Protein AF-A0A2N4YNQ9-F1 (afdb_monomer_lite)

pLDDT: mean 93.21, std 5.28, range [74.62, 98.69]

Structure (mmCIF, N/CA/C/O backbone):
data_AF-A0A2N4YNQ9-F1
#
_entry.id   AF-A0A2N4YNQ9-F1
#
loop_
_atom_site.group_PDB
_atom_site.id
_atom_site.type_symbol
_atom_site.label_atom_id
_atom_site.label_alt_id
_atom_site.label_comp_id
_atom_site.label_asym_id
_atom_site.label_entity_id
_atom_site.label_seq_id
_atom_site.pdbx_PDB_ins_code
_atom_site.Cartn_x
_atom_site.Cartn_y
_atom_site.Cartn_z
_atom_site.occupancy
_atom_site.B_iso_or_equiv
_atom_site.auth_seq_id
_atom_site.auth_comp_id
_atom_site.auth_asym_id
_atom_site.auth_atom_id
_atom_site.pdbx_PDB_model_num
ATOM 1 N N . LEU A 1 1 ? -4.996 -3.418 12.137 1.00 96.19 1 LEU A N 1
ATOM 2 C CA . LEU A 1 1 ? -4.275 -4.034 11.006 1.00 96.19 1 LEU A CA 1
ATOM 3 C C . LEU A 1 1 ? -5.329 -4.381 9.972 1.00 96.19 1 LEU A C 1
ATOM 5 O O . LEU A 1 1 ? -6.373 -4.869 10.385 1.00 96.19 1 LEU A O 1
ATOM 9 N N . LEU A 1 2 ? -5.118 -4.050 8.701 1.00 97.81 2 LEU A N 1
ATOM 10 C CA . LEU A 1 2 ? -5.996 -4.513 7.628 1.00 97.81 2 LEU A CA 1
ATOM 11 C C . LEU A 1 2 ? -5.293 -5.663 6.912 1.00 97.81 2 LEU A C 1
ATOM 13 O O . LEU A 1 2 ? -4.307 -5.425 6.220 1.00 97.81 2 LEU A O 1
ATOM 17 N N . ASP A 1 3 ? -5.798 -6.875 7.097 1.00 97.38 3 ASP A N 1
ATOM 18 C CA . ASP A 1 3 ? -5.309 -8.066 6.410 1.00 97.38 3 ASP A CA 1
ATOM 19 C C . ASP A 1 3 ? -6.224 -8.387 5.232 1.00 97.38 3 ASP A C 1
ATOM 21 O O . ASP A 1 3 ? -7.447 -8.447 5.373 1.00 97.38 3 ASP A O 1
ATOM 25 N N . VAL A 1 4 ? -5.623 -8.578 4.063 1.00 97.94 4 VAL A N 1
ATOM 26 C CA . VAL A 1 4 ? -6.311 -8.951 2.830 1.00 97.94 4 VAL A CA 1
ATOM 27 C C . VAL A 1 4 ? -5.701 -10.255 2.343 1.00 97.94 4 VAL A C 1
ATOM 29 O O . VAL A 1 4 ? -4.526 -10.287 1.984 1.00 97.94 4 VAL A O 1
ATOM 32 N N . ALA A 1 5 ? -6.503 -11.316 2.334 1.00 97.31 5 ALA A N 1
ATOM 33 C CA . ALA A 1 5 ? -6.139 -12.602 1.756 1.00 97.31 5 ALA A CA 1
ATOM 34 C C . ALA A 1 5 ? -6.781 -12.721 0.372 1.00 97.31 5 ALA A C 1
ATOM 36 O O . ALA A 1 5 ? -8.002 -12.598 0.237 1.00 97.31 5 ALA A O 1
ATOM 37 N N . LEU A 1 6 ? -5.959 -12.917 -0.657 1.00 96.25 6 LEU A N 1
ATOM 38 C CA . LEU A 1 6 ? -6.418 -13.012 -2.039 1.00 96.25 6 LEU A CA 1
ATOM 39 C C . LEU A 1 6 ? -6.250 -14.433 -2.557 1.00 96.25 6 LEU A C 1
ATOM 41 O O . LEU A 1 6 ? -5.169 -15.020 -2.487 1.00 96.25 6 LEU A O 1
ATOM 45 N N . GLU A 1 7 ? -7.315 -14.944 -3.164 1.00 95.62 7 GLU A N 1
ATOM 46 C CA . GLU A 1 7 ? -7.263 -16.196 -3.908 1.00 95.62 7 GLU A CA 1
ATOM 47 C C . GLU A 1 7 ? -6.271 -16.119 -5.074 1.00 95.62 7 GLU A C 1
ATOM 49 O O . GLU A 1 7 ? -6.007 -15.058 -5.654 1.00 95.62 7 GLU A O 1
ATOM 54 N N . LYS A 1 8 ? -5.736 -17.276 -5.471 1.00 94.06 8 LYS A N 1
ATOM 55 C CA . LYS A 1 8 ? -4.750 -17.349 -6.555 1.00 94.06 8 LYS A CA 1
ATOM 56 C C . LYS A 1 8 ? -5.289 -16.698 -7.837 1.00 94.06 8 LYS A C 1
ATOM 58 O O . LYS A 1 8 ? -6.351 -17.055 -8.335 1.00 94.06 8 LYS A O 1
ATOM 63 N N . GLY A 1 9 ? -4.503 -15.784 -8.408 1.00 91.75 9 GLY A N 1
ATOM 64 C CA . GLY A 1 9 ? -4.834 -15.057 -9.641 1.00 91.75 9 GLY A CA 1
ATOM 65 C C . GLY A 1 9 ? -5.491 -13.692 -9.412 1.00 91.75 9 GLY A C 1
ATOM 66 O O . GLY A 1 9 ? -5.426 -12.840 -10.306 1.00 91.75 9 GLY A O 1
ATOM 67 N N . TRP A 1 10 ? -6.029 -13.454 -8.214 1.00 93.75 10 TRP A N 1
ATOM 68 C CA . TRP A 1 10 ? -6.563 -12.163 -7.796 1.00 93.75 10 TRP A CA 1
ATOM 69 C C . TRP A 1 10 ? -5.476 -11.247 -7.246 1.00 93.75 10 TRP A C 1
ATOM 71 O O . TRP A 1 10 ? -4.449 -11.685 -6.723 1.00 93.75 10 TRP A O 1
ATOM 81 N N . LYS A 1 11 ? -5.711 -9.949 -7.411 1.00 94.62 11 LYS A N 1
ATOM 82 C CA . LYS A 1 11 ? -4.801 -8.869 -7.035 1.00 94.62 11 LYS A CA 1
ATOM 83 C C . LYS A 1 11 ? -5.597 -7.746 -6.390 1.00 94.62 11 LYS A C 1
ATOM 85 O O . LYS A 1 11 ? -6.758 -7.566 -6.737 1.00 94.62 11 LYS A O 1
ATOM 90 N N . THR A 1 12 ? -4.973 -6.974 -5.512 1.00 96.31 12 THR A N 1
ATOM 91 C CA . THR A 1 12 ? -5.492 -5.682 -5.037 1.00 96.31 12 THR A CA 1
ATOM 92 C C . THR A 1 12 ? -4.479 -4.593 -5.342 1.00 96.31 12 THR A C 1
ATOM 94 O O . THR A 1 12 ? -3.287 -4.872 -5.490 1.00 96.31 12 THR A O 1
ATOM 97 N N . TYR A 1 13 ? -4.928 -3.350 -5.444 1.00 95.62 13 TYR A N 1
ATOM 98 C CA . TYR A 1 13 ? -4.053 -2.253 -5.836 1.00 95.62 13 TYR A CA 1
ATOM 99 C C . TYR A 1 13 ? -3.253 -1.647 -4.682 1.00 95.62 13 TYR A C 1
ATOM 101 O O . TYR A 1 13 ? -3.630 -1.710 -3.510 1.00 95.62 13 TYR A O 1
ATOM 109 N N . TRP A 1 14 ? -2.136 -1.028 -5.052 1.00 96.75 14 TRP A N 1
ATOM 110 C CA . TRP A 1 14 ? -1.396 -0.082 -4.230 1.00 96.75 14 TRP A CA 1
ATOM 111 C C . TRP A 1 14 ? -2.122 1.269 -4.169 1.00 96.75 14 TRP A C 1
ATOM 113 O O . TRP A 1 14 ? -3.040 1.522 -4.947 1.00 96.75 14 TRP A O 1
ATOM 123 N N . ARG A 1 15 ? -1.668 2.174 -3.290 1.00 95.25 15 ARG A N 1
ATOM 124 C CA . ARG A 1 15 ? -2.175 3.559 -3.216 1.00 95.25 15 ARG A CA 1
ATOM 125 C C . ARG A 1 15 ? -2.085 4.318 -4.543 1.00 95.25 15 ARG A C 1
ATOM 127 O O . ARG A 1 15 ? -2.880 5.213 -4.783 1.00 95.25 15 ARG A O 1
ATOM 134 N N . SER A 1 16 ? -1.121 3.934 -5.374 1.00 93.81 16 SER A N 1
ATOM 135 C CA . SER A 1 16 ? -0.879 4.489 -6.700 1.00 93.81 16 SER A CA 1
ATOM 136 C C . SER A 1 16 ? -1.030 3.351 -7.707 1.00 93.81 16 SER A C 1
ATOM 138 O O . SER A 1 16 ? -0.048 2.683 -8.037 1.00 93.81 16 SER A O 1
ATOM 140 N N . PRO A 1 17 ? -2.267 3.032 -8.118 1.00 91.06 17 PRO A N 1
ATOM 141 C CA . PRO A 1 17 ? -2.597 1.763 -8.765 1.00 91.06 17 PRO A CA 1
ATOM 142 C C . PRO A 1 17 ? -1.986 1.603 -10.166 1.00 91.06 17 PRO A C 1
ATOM 144 O O . PRO A 1 17 ? -1.888 0.481 -10.664 1.00 91.06 17 PRO A O 1
ATOM 147 N N . GLY A 1 18 ? -1.525 2.702 -10.770 1.00 85.62 18 GLY A N 1
ATOM 148 C CA . GLY A 1 18 ? -1.212 2.776 -12.193 1.00 85.62 18 GLY A CA 1
ATOM 149 C C . GLY A 1 18 ? -2.462 3.078 -13.017 1.00 85.62 18 GLY A C 1
ATOM 150 O O . GLY A 1 18 ? -3.544 3.296 -12.467 1.00 85.62 18 GLY A O 1
ATOM 151 N N . GLU A 1 19 ? -2.295 3.096 -14.334 1.00 79.81 19 GLU A N 1
ATOM 152 C CA . GLU A 1 19 ? -3.375 3.384 -15.276 1.00 79.81 19 GLU A CA 1
ATOM 153 C C . GLU A 1 19 ? -4.555 2.412 -15.073 1.00 79.81 19 GLU A C 1
ATOM 155 O O . GLU A 1 19 ? -4.374 1.207 -14.887 1.00 79.81 19 GLU A O 1
ATOM 160 N N . GLY A 1 20 ? -5.780 2.943 -15.056 1.00 7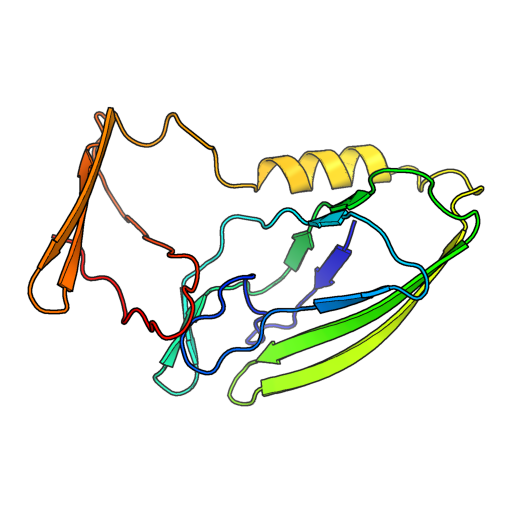7.31 20 GLY A N 1
ATOM 161 C CA . GLY A 1 20 ? -7.021 2.159 -14.991 1.00 77.31 20 GLY A CA 1
ATOM 162 C C . GLY A 1 20 ? -7.320 1.439 -13.666 1.00 77.31 20 GLY A C 1
ATOM 163 O O . GLY A 1 20 ? -8.396 0.854 -13.530 1.00 77.31 20 GLY A O 1
ATOM 164 N N . GLY A 1 21 ? -6.418 1.466 -12.684 1.00 84.25 21 GLY A N 1
ATOM 165 C CA . GLY A 1 21 ? -6.656 0.850 -11.383 1.00 84.25 21 GLY A CA 1
ATOM 166 C C . GLY A 1 21 ? -7.284 1.808 -10.364 1.00 84.25 21 GLY A C 1
ATOM 167 O O . GLY A 1 21 ? -7.271 3.026 -10.522 1.00 84.25 21 GLY A O 1
ATOM 168 N N . ILE A 1 22 ? -7.845 1.250 -9.290 1.00 90.25 22 ILE A N 1
ATOM 169 C CA . ILE A 1 22 ? -8.536 2.011 -8.236 1.00 90.25 22 ILE A CA 1
ATOM 170 C C . ILE A 1 22 ? -7.890 1.652 -6.905 1.00 90.25 22 ILE A C 1
ATOM 172 O O . ILE A 1 22 ? -7.880 0.482 -6.539 1.00 90.25 22 ILE A O 1
ATOM 176 N N . ALA A 1 23 ? -7.341 2.620 -6.174 1.00 93.94 23 ALA A N 1
ATOM 177 C CA . ALA A 1 23 ? -6.745 2.353 -4.867 1.00 93.94 23 ALA A CA 1
ATOM 178 C C . ALA A 1 23 ? -7.821 1.957 -3.831 1.00 93.94 23 ALA A C 1
ATOM 180 O O . ALA A 1 23 ? -8.904 2.548 -3.831 1.00 93.94 23 ALA A O 1
ATOM 181 N N . PRO A 1 24 ? -7.540 1.005 -2.920 1.00 96.50 24 PRO A N 1
ATOM 182 C CA . PRO A 1 24 ? -8.414 0.736 -1.783 1.00 96.50 24 PRO A CA 1
ATOM 183 C C . PRO A 1 24 ? -8.589 1.982 -0.912 1.00 96.50 24 PRO A C 1
ATOM 185 O O . PRO A 1 24 ? -7.621 2.695 -0.641 1.00 96.50 24 PRO A O 1
ATOM 188 N N . ALA A 1 25 ? -9.808 2.216 -0.431 1.00 96.94 25 ALA A N 1
ATOM 189 C CA . ALA A 1 25 ? -10.132 3.388 0.376 1.00 96.94 25 ALA A CA 1
ATOM 190 C C . ALA A 1 25 ? -11.040 3.023 1.550 1.00 96.94 25 ALA A C 1
ATOM 192 O O . ALA A 1 25 ? -11.845 2.098 1.467 1.00 96.94 25 ALA A O 1
ATOM 193 N N . ILE A 1 26 ? -10.923 3.769 2.649 1.00 97.88 26 ILE A N 1
ATOM 194 C CA . ILE A 1 26 ? -11.816 3.633 3.800 1.00 97.88 26 ILE A CA 1
ATOM 195 C C . ILE A 1 26 ? -12.591 4.932 3.985 1.00 97.88 26 ILE A C 1
ATOM 197 O O . ILE A 1 26 ? -12.008 5.984 4.248 1.00 97.88 26 ILE A O 1
ATOM 201 N N . ALA A 1 27 ? -13.915 4.833 3.919 1.00 97.44 27 ALA A N 1
ATOM 202 C CA . ALA A 1 27 ? -14.827 5.874 4.360 1.00 97.44 27 ALA A CA 1
ATOM 203 C C . ALA A 1 27 ? -15.103 5.696 5.861 1.00 97.44 27 ALA A C 1
ATOM 205 O O . ALA A 1 27 ? -15.910 4.859 6.273 1.00 97.44 27 ALA A O 1
ATOM 206 N N . TRP A 1 28 ? -14.402 6.461 6.699 1.00 96.88 28 TRP A N 1
ATOM 207 C CA . TRP A 1 28 ? -14.598 6.448 8.151 1.00 96.88 28 TRP A CA 1
ATOM 208 C C . TRP A 1 28 ? -15.918 7.126 8.531 1.00 96.88 28 TRP A C 1
ATOM 210 O O . TRP A 1 28 ? -16.245 8.187 8.002 1.00 96.88 28 TRP A O 1
ATOM 220 N N . ARG A 1 29 ? -16.670 6.559 9.486 1.00 95.94 29 ARG A N 1
ATOM 221 C CA . ARG A 1 29 ? -17.906 7.201 9.981 1.00 95.94 29 ARG A CA 1
ATOM 222 C C . ARG A 1 29 ? -17.634 8.499 10.733 1.00 95.94 29 ARG A C 1
ATOM 224 O O . ARG A 1 29 ? -18.445 9.416 10.694 1.00 95.94 29 ARG A O 1
ATOM 231 N N . THR A 1 30 ? -16.513 8.555 11.440 1.00 92.31 30 THR A N 1
ATOM 232 C CA . THR A 1 30 ? -16.025 9.752 12.125 1.00 92.31 30 THR A CA 1
ATOM 233 C C . THR A 1 30 ? -14.754 10.233 11.435 1.00 92.31 30 THR A C 1
ATOM 235 O O . THR A 1 30 ? -13.912 9.384 11.134 1.00 92.31 30 THR A O 1
ATOM 238 N N . PRO A 1 31 ? -14.565 11.549 11.224 1.00 91.69 31 PRO A N 1
ATOM 239 C CA . PRO A 1 31 ? -13.314 12.077 10.690 1.00 91.69 31 PRO A CA 1
ATOM 240 C C . PRO A 1 31 ? -12.129 11.629 11.547 1.00 91.69 31 PRO A C 1
ATOM 242 O O . PRO A 1 31 ? -12.122 11.836 12.761 1.00 91.69 31 PRO A O 1
ATOM 245 N N . LEU A 1 32 ? -11.151 10.990 10.912 1.00 93.25 32 LEU A N 1
ATOM 246 C CA . LEU A 1 32 ? -9.961 10.455 11.558 1.00 93.25 32 LEU A CA 1
ATOM 247 C C . LEU A 1 32 ? -8.753 10.717 10.677 1.00 93.25 32 LEU A C 1
ATOM 249 O O . LEU A 1 32 ? -8.795 10.511 9.465 1.00 93.25 32 LEU A O 1
ATOM 253 N N . GLU A 1 33 ? -7.663 11.125 11.310 1.00 94.81 33 GLU A N 1
ATOM 254 C CA . GLU A 1 33 ? -6.367 11.158 10.657 1.00 94.81 33 GLU A CA 1
ATOM 255 C C . GLU A 1 33 ? -5.724 9.776 10.800 1.00 94.81 33 GLU A C 1
ATOM 257 O O . GLU A 1 33 ? -5.553 9.257 11.907 1.00 94.81 33 GLU A O 1
ATOM 262 N N . VAL A 1 34 ? -5.411 9.148 9.666 1.00 96.50 34 VAL A N 1
ATOM 263 C CA . VAL A 1 34 ? -4.897 7.778 9.623 1.00 96.50 34 VAL A CA 1
ATOM 264 C C . VAL A 1 34 ? -3.636 7.731 8.784 1.00 96.50 34 VAL A C 1
ATOM 266 O O . VAL A 1 34 ? -3.651 7.993 7.584 1.00 96.50 34 VAL A O 1
ATOM 269 N N . ASN A 1 35 ? -2.539 7.317 9.407 1.00 97.06 35 ASN A N 1
ATOM 270 C CA . ASN A 1 35 ? -1.330 6.949 8.695 1.00 97.06 35 ASN A CA 1
ATOM 271 C C . ASN A 1 35 ? -1.468 5.506 8.200 1.00 97.06 35 ASN A C 1
ATOM 273 O O . ASN A 1 35 ? -1.125 4.560 8.915 1.00 97.06 35 ASN A O 1
ATOM 277 N N . TRP A 1 36 ? -2.007 5.349 6.991 1.00 97.44 36 TRP A N 1
ATOM 278 C CA . TRP A 1 36 ? -2.070 4.072 6.287 1.00 97.44 36 TRP A CA 1
ATOM 279 C C . TRP A 1 36 ? -0.732 3.800 5.609 1.00 97.44 36 TRP A C 1
ATOM 281 O O . TRP A 1 36 ? -0.349 4.467 4.646 1.00 97.44 36 TRP A O 1
ATOM 291 N N . ARG A 1 37 ? -0.010 2.796 6.108 1.00 97.75 37 ARG A N 1
ATOM 292 C CA . ARG A 1 37 ? 1.283 2.400 5.559 1.00 97.75 37 ARG A CA 1
ATOM 293 C C . ARG A 1 37 ? 1.128 1.238 4.590 1.00 97.75 37 ARG A C 1
ATOM 295 O O . ARG A 1 37 ? 0.383 0.292 4.830 1.00 97.75 37 ARG A O 1
ATOM 302 N N . TRP A 1 38 ? 1.866 1.327 3.494 1.00 97.75 38 TRP A N 1
ATOM 303 C CA . TRP A 1 38 ? 1.737 0.429 2.357 1.00 97.75 38 TRP A CA 1
ATOM 304 C C . TRP A 1 38 ? 3.003 -0.418 2.224 1.00 97.75 38 TRP A C 1
ATOM 306 O O . TRP A 1 38 ? 4.078 0.164 2.043 1.00 97.75 38 TRP A O 1
ATOM 316 N N . PRO A 1 39 ? 2.897 -1.757 2.303 1.00 97.75 39 PRO A N 1
ATOM 317 C CA . PRO A 1 39 ? 3.992 -2.664 1.980 1.00 97.75 39 PRO A CA 1
ATOM 318 C C . PRO A 1 39 ? 4.563 -2.394 0.590 1.00 97.75 39 PRO A C 1
ATOM 320 O O . PRO A 1 39 ? 3.876 -1.835 -0.273 1.00 97.75 39 PRO A O 1
ATOM 323 N N . THR A 1 40 ? 5.809 -2.812 0.368 1.00 95.94 40 THR A N 1
ATOM 324 C CA . THR A 1 40 ? 6.451 -2.708 -0.950 1.00 95.94 40 THR A CA 1
ATOM 325 C C . THR A 1 40 ? 5.584 -3.417 -2.001 1.00 95.94 40 THR A C 1
ATOM 327 O O . THR A 1 40 ? 5.328 -4.614 -1.849 1.00 95.94 40 THR A O 1
ATOM 330 N N . PRO A 1 41 ? 5.082 -2.704 -3.027 1.00 96.62 41 PRO A N 1
ATOM 331 C CA . PRO A 1 41 ? 4.187 -3.291 -4.012 1.00 96.62 41 PRO A CA 1
ATOM 332 C C . PRO A 1 41 ? 4.957 -4.149 -5.018 1.00 96.62 41 PRO A C 1
ATOM 334 O O . PRO A 1 41 ? 6.188 -4.200 -5.046 1.00 96.62 41 PRO A O 1
ATOM 337 N N . GLN A 1 42 ? 4.200 -4.804 -5.884 1.00 93.88 42 GLN A N 1
ATOM 338 C CA . GLN A 1 42 ? 4.683 -5.491 -7.068 1.00 93.88 42 GLN A CA 1
ATOM 339 C C . GLN A 1 42 ? 3.996 -4.941 -8.312 1.00 93.88 42 GLN A C 1
ATOM 341 O O . GLN A 1 42 ? 2.929 -4.331 -8.231 1.00 93.88 42 GLN A O 1
ATOM 346 N N . ARG A 1 43 ? 4.637 -5.143 -9.466 1.00 90.94 43 ARG A N 1
ATOM 347 C CA . ARG A 1 43 ? 4.103 -4.741 -10.766 1.00 90.94 43 ARG A CA 1
ATOM 348 C C . ARG A 1 43 ? 3.479 -5.945 -11.447 1.00 90.94 43 ARG A C 1
ATOM 350 O O . ARG A 1 43 ? 4.026 -7.044 -11.376 1.00 90.94 43 ARG A O 1
ATOM 357 N N . PHE A 1 44 ? 2.354 -5.729 -12.104 1.00 87.44 44 PHE A N 1
ATOM 358 C CA . PHE A 1 44 ? 1.675 -6.758 -12.875 1.00 87.44 44 PHE A CA 1
ATOM 359 C C . PHE A 1 44 ? 0.913 -6.142 -14.039 1.00 87.44 44 PHE A C 1
ATOM 361 O O . PHE A 1 44 ? 0.470 -4.998 -13.975 1.00 87.44 44 PHE A O 1
ATOM 368 N N . ASP A 1 45 ? 0.738 -6.938 -15.085 1.00 82.88 45 ASP A N 1
ATOM 369 C CA . ASP A 1 45 ? -0.104 -6.587 -16.217 1.00 82.88 45 ASP A CA 1
ATOM 370 C C . ASP A 1 45 ? -1.521 -7.121 -15.995 1.00 82.88 45 ASP A C 1
ATOM 372 O O . ASP A 1 45 ? -1.731 -8.312 -15.735 1.00 82.88 45 ASP A O 1
ATOM 376 N N . VAL A 1 46 ? -2.505 -6.232 -16.099 1.00 74.75 46 VAL A N 1
ATOM 377 C CA . VAL A 1 46 ? -3.935 -6.558 -16.064 1.00 74.75 46 VAL A CA 1
ATOM 378 C C . VAL A 1 46 ? -4.545 -6.023 -17.347 1.00 74.75 46 VAL A C 1
ATOM 380 O O . VAL A 1 46 ? -4.518 -4.826 -17.597 1.00 74.75 46 VAL A O 1
ATOM 383 N N . ALA A 1 47 ? -5.046 -6.927 -18.193 1.00 74.62 47 ALA A N 1
ATOM 384 C CA . ALA A 1 47 ? -5.628 -6.584 -19.494 1.00 74.62 47 ALA A CA 1
ATOM 385 C C . ALA A 1 47 ? -4.718 -5.713 -20.398 1.00 74.62 47 ALA A C 1
ATOM 387 O O . ALA A 1 47 ? -5.208 -4.901 -21.175 1.00 74.62 47 ALA A O 1
ATOM 388 N N . GLY A 1 48 ? -3.394 -5.895 -20.312 1.00 76.56 48 GLY A N 1
ATOM 389 C CA . GLY A 1 48 ? -2.413 -5.126 -21.091 1.00 76.56 48 GLY A CA 1
ATOM 390 C C . GLY A 1 48 ? -2.011 -3.783 -20.473 1.00 76.56 48 GLY A C 1
ATOM 391 O O . GLY A 1 48 ? -1.257 -3.044 -21.099 1.00 76.56 48 GLY A O 1
ATOM 392 N N . ILE A 1 49 ? -2.484 -3.485 -19.259 1.00 79.62 49 ILE A N 1
ATOM 393 C CA . ILE A 1 49 ? -2.161 -2.266 -18.518 1.00 79.62 49 ILE A CA 1
ATOM 394 C C . ILE A 1 49 ? -1.244 -2.604 -17.340 1.00 79.62 49 ILE A C 1
ATOM 396 O O . ILE A 1 49 ? -1.516 -3.514 -16.549 1.00 79.62 49 ILE A O 1
ATOM 400 N N . SER A 1 50 ? -0.158 -1.843 -17.219 1.00 85.31 50 SER A N 1
ATOM 401 C CA . SER A 1 50 ? 0.828 -1.973 -16.148 1.00 85.31 50 SER A CA 1
ATOM 402 C C . SER A 1 50 ? 0.300 -1.348 -14.869 1.00 85.31 50 SER A C 1
ATOM 404 O O . SER A 1 50 ? 0.076 -0.142 -14.786 1.00 85.31 50 SER A O 1
ATOM 406 N N . THR A 1 51 ? 0.130 -2.174 -13.848 1.00 89.00 51 THR A N 1
ATOM 407 C CA . THR A 1 51 ? -0.480 -1.780 -12.578 1.00 89.00 51 THR A CA 1
ATOM 408 C C . THR A 1 51 ? 0.423 -2.143 -11.404 1.00 89.00 51 THR A C 1
ATOM 410 O O . THR A 1 51 ? 1.375 -2.922 -11.530 1.00 89.00 51 THR A O 1
ATOM 413 N N . GLN A 1 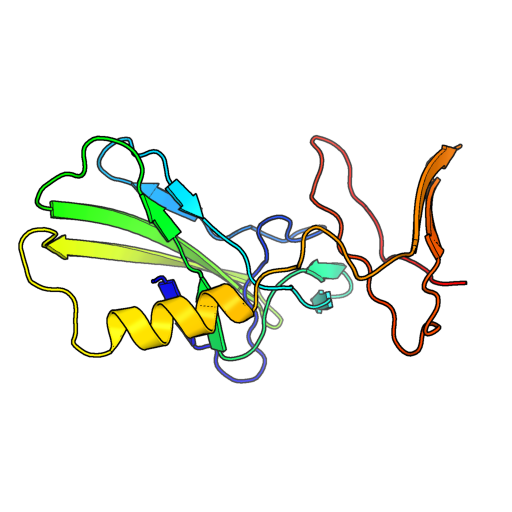52 ? 0.172 -1.510 -10.260 1.00 94.00 52 GLN A N 1
ATOM 414 C CA . GLN A 1 52 ? 0.978 -1.626 -9.046 1.00 94.00 52 GLN A CA 1
ATOM 415 C C . GLN A 1 52 ? 0.091 -2.080 -7.885 1.00 94.00 52 GLN A C 1
ATOM 417 O O . GLN A 1 52 ? -0.962 -1.492 -7.630 1.00 94.00 52 GLN A O 1
ATOM 422 N N . GLY A 1 53 ? 0.516 -3.101 -7.144 1.00 95.75 53 GLY A N 1
ATOM 423 C CA . GLY A 1 53 ? -0.269 -3.622 -6.026 1.00 95.75 53 GLY A CA 1
ATOM 424 C C . GLY A 1 53 ? 0.267 -4.914 -5.438 1.00 95.75 53 GLY A C 1
ATOM 425 O O . GLY A 1 53 ? 1.476 -5.085 -5.301 1.00 95.75 53 GLY A O 1
ATOM 426 N N . TYR A 1 54 ? -0.641 -5.827 -5.109 1.00 96.88 54 TYR A N 1
ATOM 427 C CA . TYR A 1 54 ? -0.353 -7.034 -4.343 1.00 96.88 54 TYR A CA 1
ATOM 428 C C . TYR A 1 54 ? -1.132 -8.231 -4.887 1.00 96.88 54 TYR A C 1
ATOM 430 O O . TYR A 1 54 ? -2.262 -8.083 -5.349 1.00 96.88 54 TYR A O 1
ATOM 438 N N . HIS A 1 55 ? -0.541 -9.418 -4.794 1.00 94.50 55 HIS A N 1
ATOM 439 C CA . HIS A 1 55 ? -1.216 -10.708 -4.966 1.00 94.50 55 HIS A CA 1
ATOM 440 C C . HIS A 1 55 ? -0.964 -11.568 -3.725 1.00 94.50 55 HIS A C 1
ATOM 442 O O . HIS A 1 55 ? -0.019 -11.304 -2.979 1.00 94.50 55 HIS A O 1
ATOM 448 N N . GLY A 1 56 ? -1.807 -12.578 -3.509 1.00 94.31 56 GLY A N 1
ATOM 449 C CA . GLY A 1 56 ? -1.785 -13.360 -2.273 1.00 94.31 56 GLY A CA 1
ATOM 450 C C . GLY A 1 56 ? -2.123 -12.502 -1.052 1.00 94.31 56 GLY A C 1
ATOM 451 O O . GLY A 1 56 ? -2.948 -11.592 -1.135 1.00 94.31 56 GLY A O 1
ATOM 452 N N . ASP A 1 57 ? -1.481 -12.793 0.075 1.00 95.50 57 ASP A N 1
ATOM 453 C CA . ASP A 1 57 ? -1.779 -12.127 1.340 1.00 95.50 57 ASP A CA 1
ATOM 454 C C . ASP A 1 57 ? -0.985 -10.827 1.503 1.00 95.50 57 ASP A C 1
ATOM 456 O O . ASP A 1 57 ? 0.234 -10.786 1.312 1.00 95.50 57 ASP A O 1
ATOM 460 N N . VAL A 1 58 ? -1.665 -9.766 1.936 1.00 97.94 58 VAL A N 1
ATOM 461 C CA . VAL A 1 58 ? -1.046 -8.482 2.273 1.00 97.94 58 VAL A CA 1
ATOM 462 C C . VAL A 1 58 ? -1.644 -7.903 3.553 1.00 97.94 58 VAL A C 1
ATOM 464 O O . VAL A 1 58 ? -2.856 -7.900 3.756 1.00 97.94 58 VAL A O 1
ATOM 467 N N . SER A 1 59 ? -0.769 -7.377 4.410 1.00 98.38 59 SER A N 1
ATOM 468 C CA . SER A 1 59 ? -1.132 -6.735 5.674 1.00 98.38 59 SER A CA 1
ATOM 469 C C . SER A 1 59 ? -0.764 -5.257 5.634 1.00 98.38 59 SER A C 1
ATOM 471 O O . SER A 1 59 ? 0.408 -4.908 5.485 1.00 98.38 59 SER A O 1
ATOM 473 N N . PHE A 1 60 ? -1.745 -4.377 5.814 1.00 98.50 60 PHE A N 1
ATOM 474 C CA . PHE A 1 60 ? -1.556 -2.930 5.847 1.00 98.50 60 PHE A CA 1
ATOM 475 C C . PHE A 1 60 ? -1.578 -2.405 7.289 1.00 98.50 60 PHE A C 1
ATOM 477 O O . PHE A 1 60 ? -2.646 -2.362 7.922 1.00 98.50 60 PHE A O 1
ATOM 484 N N . PRO A 1 61 ? -0.426 -1.987 7.845 1.00 98.25 61 PRO A N 1
ATOM 485 C CA . PRO A 1 61 ? -0.398 -1.364 9.155 1.00 98.25 61 PRO A CA 1
ATOM 486 C C . PRO A 1 61 ? -0.932 0.069 9.072 1.00 98.25 61 PRO A C 1
ATOM 488 O O . PRO A 1 61 ? -0.521 0.870 8.233 1.00 98.25 61 PRO A O 1
ATOM 491 N N . MET A 1 62 ? -1.849 0.394 9.980 1.00 97.62 62 MET A N 1
ATOM 492 C CA . MET A 1 62 ? -2.436 1.725 10.110 1.00 97.62 62 MET A CA 1
ATOM 493 C C . MET A 1 62 ? -2.202 2.249 11.520 1.00 97.62 62 MET A C 1
ATOM 495 O O . MET A 1 62 ? -2.385 1.518 12.495 1.00 97.62 62 MET A O 1
ATOM 499 N N . THR A 1 63 ? -1.833 3.520 11.626 1.00 96.81 63 THR A N 1
ATOM 500 C CA . THR A 1 63 ? -1.771 4.239 12.901 1.00 96.81 63 THR A CA 1
ATOM 501 C C . THR A 1 63 ? -2.803 5.353 12.878 1.00 96.81 63 THR A C 1
ATOM 503 O O . THR A 1 63 ? -2.758 6.214 12.003 1.00 96.81 63 THR A O 1
ATOM 506 N N . LEU A 1 64 ? -3.732 5.323 13.829 1.00 95.38 64 LEU A N 1
ATOM 507 C CA . LEU A 1 64 ? -4.727 6.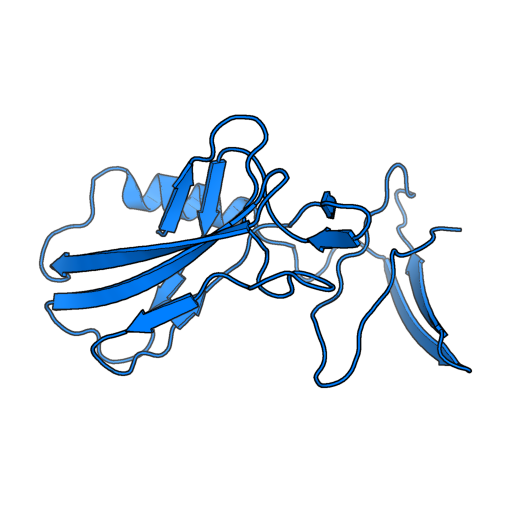375 14.003 1.00 95.38 64 LEU A CA 1
ATOM 508 C C . LEU A 1 64 ? -4.123 7.505 14.841 1.00 95.38 64 LEU A C 1
ATOM 510 O O . LEU A 1 64 ? -3.398 7.238 15.802 1.00 95.38 64 LEU A O 1
ATOM 514 N N . LEU A 1 65 ? -4.422 8.749 14.485 1.00 94.12 65 LEU A N 1
ATOM 515 C CA . LEU A 1 65 ? -3.927 9.946 15.155 1.00 94.12 65 LEU A CA 1
ATOM 516 C C . LEU A 1 65 ? -5.096 10.740 15.758 1.00 94.12 65 LEU A C 1
ATOM 518 O O . LEU A 1 65 ? -6.223 10.704 15.265 1.00 94.12 65 LEU A O 1
ATOM 522 N N . GLY A 1 66 ? -4.823 11.462 16.847 1.00 92.06 66 GLY A N 1
ATOM 523 C CA . GLY A 1 66 ? -5.821 12.279 17.540 1.00 92.06 66 GLY A CA 1
ATOM 524 C C . GLY A 1 66 ? -6.744 11.492 18.482 1.00 92.06 66 GLY A C 1
ATOM 525 O O . GLY A 1 66 ? -6.369 10.461 19.041 1.00 92.06 66 GLY A O 1
ATOM 526 N N . LYS A 1 67 ? -7.951 12.026 18.718 1.00 91.88 67 LYS A N 1
ATOM 527 C CA . LYS A 1 67 ? -8.929 11.441 19.648 1.00 91.88 67 LYS A CA 1
ATOM 528 C C . LYS A 1 67 ? -9.666 10.279 18.983 1.00 91.88 67 LYS A C 1
ATOM 530 O O . LYS A 1 67 ? -10.524 10.495 18.132 1.00 91.88 67 LYS A O 1
ATOM 535 N N . ILE A 1 68 ? -9.368 9.061 19.424 1.00 93.94 68 ILE A N 1
ATOM 536 C CA . ILE A 1 68 ? -9.990 7.848 18.889 1.00 93.94 68 ILE A CA 1
ATOM 537 C C . ILE A 1 68 ? -11.350 7.612 19.569 1.00 93.94 68 ILE A C 1
ATOM 539 O O . ILE A 1 68 ? -11.422 7.666 20.801 1.00 93.94 68 ILE A O 1
ATOM 543 N N . PRO A 1 69 ? -12.441 7.383 18.813 1.00 94.44 69 PRO A N 1
ATOM 544 C CA . PRO A 1 69 ? -13.741 7.074 19.400 1.00 94.44 69 PRO A CA 1
ATOM 545 C C . PRO A 1 69 ? -13.734 5.690 20.078 1.00 94.44 69 PRO A C 1
ATOM 547 O O . PRO A 1 69 ? -13.006 4.805 19.629 1.00 94.44 69 PRO A O 1
ATOM 550 N N . PRO A 1 70 ? -14.589 5.455 21.096 1.00 95.94 70 PRO A N 1
ATOM 551 C CA . PRO A 1 70 ? -14.753 4.129 21.703 1.00 95.94 70 PRO A CA 1
ATOM 552 C C . PRO A 1 70 ? -15.153 3.054 20.688 1.00 95.94 70 PRO A C 1
ATOM 554 O O . PRO A 1 70 ? -14.761 1.903 20.817 1.00 95.94 70 PRO A O 1
ATOM 557 N N . THR A 1 71 ? -15.899 3.438 19.651 1.00 97.44 71 THR A N 1
ATOM 558 C CA . THR A 1 71 ? -16.246 2.564 18.531 1.00 97.44 71 THR A CA 1
ATOM 559 C C . THR A 1 71 ? -15.683 3.147 17.245 1.00 97.44 71 THR A C 1
ATOM 561 O O . THR A 1 71 ? -16.135 4.190 16.769 1.00 97.44 71 THR A O 1
ATOM 564 N N . LEU A 1 72 ? -14.709 2.458 16.664 1.00 97.06 72 LEU A N 1
ATOM 565 C CA . LEU A 1 72 ? -14.134 2.783 15.367 1.00 97.06 72 LEU A CA 1
ATOM 566 C C . LEU A 1 72 ? -14.930 2.067 14.277 1.00 97.06 72 LEU A C 1
ATOM 568 O O . LEU A 1 72 ? -15.127 0.858 14.347 1.00 97.06 72 LEU A O 1
ATOM 572 N N . SER A 1 73 ? -15.410 2.784 13.266 1.00 97.94 73 SER A N 1
ATOM 573 C CA . SER A 1 73 ? -16.208 2.171 12.199 1.00 97.94 73 SER A CA 1
ATOM 574 C C . SER A 1 73 ? -16.091 2.916 10.878 1.00 97.94 73 SER A C 1
ATOM 576 O O . SER A 1 73 ? -15.766 4.107 10.833 1.00 97.94 73 SER A O 1
ATOM 578 N N . GLY A 1 74 ? -16.380 2.203 9.797 1.00 97.88 74 GLY A N 1
ATOM 579 C CA . GLY A 1 74 ? -16.305 2.719 8.441 1.00 97.88 74 GLY A CA 1
ATOM 580 C C . GLY A 1 74 ? -16.699 1.667 7.416 1.00 97.88 74 GLY A C 1
ATOM 581 O O . GLY A 1 74 ? -17.197 0.594 7.765 1.00 97.88 74 GLY A O 1
ATOM 582 N N . VAL A 1 75 ? -16.471 1.994 6.151 1.00 98.69 75 VAL A N 1
ATOM 583 C CA . VAL A 1 75 ? -16.608 1.078 5.018 1.00 98.69 75 VAL A CA 1
ATOM 584 C C . VAL A 1 75 ? -15.286 1.067 4.267 1.00 98.69 75 VAL A C 1
ATOM 586 O O . VAL A 1 75 ? -14.820 2.118 3.835 1.00 98.69 75 VAL A O 1
ATOM 589 N N . LEU A 1 76 ? -14.667 -0.106 4.155 1.00 98.56 76 LEU A N 1
ATOM 590 C CA . LEU A 1 76 ? -13.545 -0.333 3.250 1.00 98.56 76 LEU A CA 1
ATOM 591 C C . LEU A 1 76 ? -14.109 -0.664 1.871 1.00 98.56 76 LEU A C 1
ATOM 593 O O . LEU A 1 76 ? -14.753 -1.696 1.721 1.00 98.56 76 LEU A O 1
ATOM 597 N N . THR A 1 77 ? -13.815 0.150 0.869 1.00 98.56 77 THR A N 1
ATOM 598 C CA . THR A 1 77 ? -14.005 -0.224 -0.533 1.00 98.56 77 THR A CA 1
ATOM 599 C C . THR A 1 77 ? -12.699 -0.838 -1.023 1.00 98.56 77 THR A C 1
ATOM 601 O O . THR A 1 77 ? -11.686 -0.145 -1.166 1.00 98.56 77 THR A O 1
ATOM 604 N N . LEU A 1 78 ? -12.703 -2.153 -1.233 1.00 97.88 78 LEU A N 1
ATOM 605 C CA . LEU A 1 78 ? -11.551 -2.906 -1.717 1.00 97.88 78 LEU A CA 1
ATOM 606 C C . LEU A 1 78 ? -11.727 -3.220 -3.201 1.00 97.88 78 LEU A C 1
ATOM 608 O O . LEU A 1 78 ? -12.722 -3.808 -3.624 1.00 97.88 78 LEU A O 1
ATOM 612 N N . SER A 1 79 ? -10.726 -2.849 -3.981 1.00 95.12 79 SER A N 1
ATOM 613 C CA . SER A 1 79 ? -10.628 -3.122 -5.405 1.00 95.12 79 SER A CA 1
ATOM 614 C C . SER A 1 79 ? -9.832 -4.401 -5.640 1.00 95.12 79 SER A C 1
ATOM 616 O O . SER A 1 79 ? -8.640 -4.476 -5.350 1.00 95.12 79 SER A O 1
ATOM 618 N N . THR A 1 80 ? -10.486 -5.420 -6.192 1.00 94.31 80 THR A N 1
ATOM 619 C CA . THR A 1 80 ? -9.843 -6.696 -6.522 1.00 94.31 80 THR A CA 1
ATOM 620 C C . THR A 1 80 ? -9.927 -6.971 -8.013 1.00 94.31 80 THR A C 1
ATOM 622 O O . THR A 1 80 ? -10.982 -6.811 -8.621 1.00 94.31 80 THR A O 1
ATOM 625 N N . CYS A 1 81 ? -8.811 -7.367 -8.621 1.00 90.81 81 CYS A N 1
ATOM 626 C CA . CYS A 1 81 ? -8.727 -7.584 -10.059 1.00 90.81 81 CYS A CA 1
ATOM 627 C C . CYS A 1 81 ? -8.072 -8.912 -10.420 1.00 90.81 81 CYS A C 1
ATOM 629 O O . CYS A 1 81 ? -7.054 -9.316 -9.854 1.00 90.81 81 CYS A O 1
ATOM 631 N N . SER A 1 82 ? -8.646 -9.561 -11.423 1.00 87.69 82 SER A N 1
ATOM 632 C CA . SER A 1 82 ? -8.063 -10.698 -12.132 1.00 87.69 82 SER A CA 1
ATOM 633 C C . SER A 1 82 ? -8.009 -10.370 -13.628 1.00 87.69 82 SER A C 1
ATOM 635 O O . SER A 1 82 ? -7.144 -9.603 -14.044 1.00 87.69 82 SER A O 1
ATOM 637 N N . ASN A 1 83 ? -8.937 -10.893 -14.428 1.00 80.88 83 ASN A N 1
ATOM 638 C CA . ASN A 1 83 ? -9.252 -10.415 -15.781 1.00 80.88 83 ASN A CA 1
ATOM 639 C C . ASN A 1 83 ? -10.366 -9.351 -15.787 1.00 80.88 83 ASN A C 1
ATOM 641 O O . ASN A 1 83 ? -10.607 -8.713 -16.807 1.00 80.88 83 ASN A O 1
ATOM 645 N N . VAL A 1 84 ? -11.042 -9.181 -14.654 1.00 85.69 84 VAL A N 1
ATOM 646 C CA . VAL A 1 84 ? -12.061 -8.168 -14.386 1.00 85.69 84 VAL A CA 1
ATOM 647 C C . VAL A 1 84 ? -11.757 -7.523 -13.041 1.00 85.69 84 VAL A C 1
ATOM 649 O O . VAL A 1 84 ? -11.173 -8.171 -12.170 1.00 85.69 84 VAL A O 1
ATOM 652 N N . CYS A 1 85 ? -12.152 -6.264 -12.877 1.00 89.69 85 CYS A N 1
ATOM 653 C CA . CYS A 1 85 ? -12.030 -5.533 -11.625 1.00 89.69 85 CYS A CA 1
ATOM 654 C C . CYS A 1 85 ? -13.381 -5.422 -10.921 1.00 89.69 85 CYS A C 1
ATOM 656 O O . CYS A 1 85 ? -14.374 -5.026 -11.529 1.00 89.69 85 CYS A O 1
ATOM 658 N N . ILE A 1 86 ? -13.396 -5.763 -9.635 1.00 93.56 86 ILE A N 1
ATOM 659 C CA . ILE A 1 86 ? -14.571 -5.741 -8.768 1.00 93.56 86 ILE A CA 1
ATOM 660 C C . ILE A 1 86 ? -14.268 -4.828 -7.581 1.00 93.56 86 ILE A C 1
ATOM 662 O O . ILE A 1 86 ? -13.230 -4.967 -6.930 1.00 93.56 86 ILE A O 1
ATOM 666 N N . LEU A 1 87 ? -15.184 -3.900 -7.308 1.00 96.69 87 LEU A N 1
ATOM 667 C CA . LEU A 1 87 ? -15.180 -3.083 -6.100 1.00 96.69 87 LEU A CA 1
ATOM 668 C C . LEU A 1 87 ? -16.148 -3.701 -5.098 1.00 96.69 87 LEU A C 1
ATOM 670 O O . LEU A 1 87 ? -17.332 -3.855 -5.400 1.00 96.69 87 LEU A O 1
ATOM 674 N N . THR A 1 88 ? -15.641 -4.043 -3.921 1.00 98.06 88 THR A N 1
ATOM 675 C CA . THR A 1 88 ? -16.440 -4.650 -2.858 1.00 98.06 88 THR A CA 1
ATOM 676 C C . THR A 1 88 ? -16.359 -3.794 -1.607 1.00 98.06 88 THR A C 1
ATOM 678 O O . THR A 1 88 ? -15.266 -3.466 -1.141 1.00 98.06 88 THR A O 1
ATOM 681 N N . ASP A 1 89 ? -17.522 -3.471 -1.050 1.00 98.62 89 ASP A N 1
ATOM 682 C CA . ASP A 1 89 ? -17.639 -2.729 0.199 1.00 98.62 89 ASP A CA 1
ATOM 683 C C . ASP A 1 89 ? -17.686 -3.678 1.401 1.00 98.62 89 ASP A C 1
ATOM 685 O O . ASP A 1 89 ? -18.519 -4.582 1.486 1.00 98.62 89 ASP A O 1
ATOM 689 N N . TYR A 1 90 ? -16.809 -3.423 2.366 1.00 98.50 90 TYR A N 1
ATOM 690 C CA . TYR A 1 90 ? -16.686 -4.143 3.625 1.00 98.50 90 TYR A CA 1
ATOM 691 C C . TYR A 1 90 ? -16.970 -3.177 4.781 1.00 98.50 90 TYR A C 1
ATOM 693 O O . TYR A 1 90 ? -16.065 -2.465 5.238 1.00 98.50 90 TYR A O 1
ATOM 701 N N . PRO A 1 91 ? -18.222 -3.097 5.267 1.00 98.50 91 PRO A N 1
ATOM 702 C CA . PRO A 1 91 ? -18.520 -2.352 6.480 1.00 98.50 91 PRO A CA 1
ATOM 703 C C . PRO A 1 91 ? -17.848 -3.024 7.681 1.00 98.50 91 PRO A C 1
ATOM 705 O O . PRO A 1 91 ? -17.920 -4.241 7.843 1.00 98.50 91 PRO A O 1
ATOM 708 N N . PHE A 1 92 ? -17.227 -2.233 8.553 1.00 98.06 92 PHE A N 1
ATOM 709 C CA . PHE A 1 92 ? -16.585 -2.732 9.769 1.00 98.06 92 PHE A CA 1
ATOM 710 C C . PHE A 1 92 ? -16.920 -1.871 10.989 1.00 98.06 92 PHE A C 1
ATOM 712 O O . PHE A 1 92 ? -17.227 -0.677 10.890 1.00 98.06 92 PHE A O 1
ATOM 719 N N . SER A 1 93 ? -16.823 -2.491 12.163 1.00 97.56 93 SER A N 1
ATOM 720 C CA . SER A 1 93 ? -16.926 -1.836 13.462 1.00 97.56 93 SER A CA 1
ATOM 721 C C . SER A 1 93 ? -16.021 -2.550 14.463 1.00 97.56 93 SER A C 1
ATOM 723 O O . SER A 1 93 ? -16.006 -3.776 14.524 1.00 97.56 93 SER A O 1
ATOM 725 N N . LEU A 1 94 ? -15.247 -1.775 15.215 1.00 96.38 94 LEU A N 1
ATOM 726 C CA . LEU A 1 94 ? -14.275 -2.229 16.199 1.00 96.38 94 LEU A CA 1
AT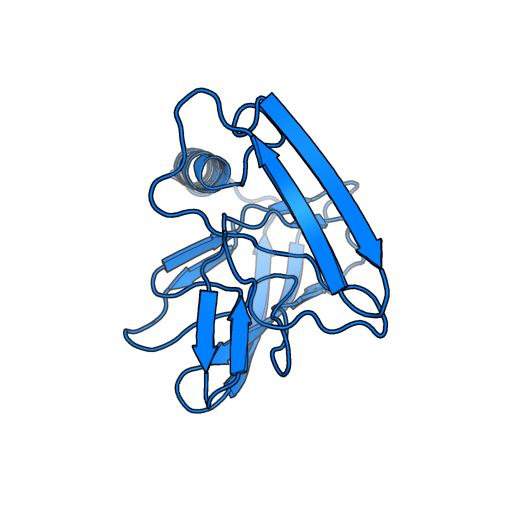OM 727 C C . LEU A 1 94 ? -14.540 -1.507 17.523 1.00 96.38 94 LEU A C 1
ATOM 729 O O . LEU A 1 94 ? -14.697 -0.283 17.543 1.00 96.38 94 LEU A O 1
ATOM 733 N N . ASP A 1 95 ? -14.573 -2.263 18.618 1.00 96.56 95 ASP A N 1
ATOM 734 C CA . ASP A 1 95 ? -14.573 -1.718 19.975 1.00 96.56 95 ASP A CA 1
ATOM 735 C C . ASP A 1 95 ? -13.131 -1.396 20.389 1.00 96.56 95 ASP A C 1
ATOM 737 O O . ASP A 1 95 ? -12.306 -2.289 20.568 1.00 96.56 95 ASP A O 1
ATOM 741 N N . MET A 1 96 ? -12.828 -0.106 20.521 1.00 94.88 96 MET A N 1
ATOM 742 C CA . MET A 1 96 ? -11.505 0.407 20.886 1.00 94.88 96 MET A CA 1
ATOM 743 C C . MET A 1 96 ? -11.264 0.397 22.401 1.00 94.88 96 MET A C 1
ATOM 745 O O . MET A 1 96 ? -10.178 0.767 22.846 1.00 94.88 96 MET A O 1
ATOM 749 N N . THR A 1 97 ? -12.265 0.010 23.197 1.00 95.25 97 THR A N 1
ATOM 750 C CA . THR A 1 97 ? -12.150 -0.168 24.652 1.00 95.25 97 THR A CA 1
ATOM 751 C C . THR A 1 97 ? -11.803 -1.604 25.041 1.00 95.25 97 THR A C 1
ATOM 753 O O . THR A 1 97 ? -11.297 -1.839 26.139 1.00 95.25 97 THR A O 1
ATOM 756 N N . ALA A 1 98 ? -12.019 -2.555 24.130 1.00 95.38 98 ALA A N 1
ATOM 757 C CA . ALA A 1 98 ? -11.609 -3.938 24.295 1.00 95.38 98 ALA A CA 1
ATOM 758 C C . ALA A 1 98 ? -10.076 -4.082 24.181 1.00 95.38 98 ALA A C 1
ATOM 760 O O . ALA A 1 98 ? -9.430 -3.348 23.424 1.00 95.38 98 ALA A O 1
ATOM 761 N N . PRO A 1 99 ? -9.463 -5.040 24.902 1.00 94.06 99 PRO A N 1
ATOM 762 C CA . PRO A 1 99 ? -8.054 -5.352 24.708 1.00 94.06 99 PRO A CA 1
ATOM 763 C C . PRO A 1 99 ? -7.808 -5.838 23.274 1.00 94.06 99 PRO A C 1
ATOM 765 O O . PRO A 1 99 ? -8.623 -6.558 22.693 1.00 94.06 99 PRO A O 1
ATOM 768 N N . ALA A 1 100 ? -6.659 -5.469 22.707 1.00 93.31 100 ALA A N 1
ATOM 769 C CA . ALA A 1 100 ? -6.238 -5.996 21.415 1.00 93.31 100 ALA A CA 1
ATOM 770 C C . ALA A 1 100 ? -6.063 -7.525 21.481 1.00 93.31 100 ALA A C 1
ATOM 772 O O . ALA A 1 100 ? -5.694 -8.072 22.521 1.00 93.31 100 ALA A O 1
ATOM 773 N N . GLY A 1 101 ? -6.291 -8.211 20.356 1.00 93.06 101 GLY A N 1
ATOM 774 C CA . GLY A 1 101 ? -6.059 -9.654 20.264 1.00 93.06 101 GLY A CA 1
ATOM 775 C C . GLY A 1 101 ? -4.606 -10.022 20.585 1.00 93.06 101 GLY A C 1
ATOM 776 O O . GLY A 1 101 ? -3.689 -9.265 20.267 1.00 93.06 101 GLY A O 1
ATOM 777 N N . GLU A 1 102 ? -4.384 -11.198 21.177 1.00 95.31 102 GLU A N 1
ATOM 778 C CA . GLU A 1 102 ? -3.081 -11.613 21.736 1.00 95.31 102 GLU A CA 1
ATOM 779 C C . GLU A 1 102 ? -1.908 -11.484 20.752 1.00 95.31 102 GLU A C 1
ATOM 781 O O . GLU A 1 102 ? -0.802 -11.094 21.124 1.00 95.31 102 GLU A O 1
ATOM 786 N N . ARG A 1 103 ? -2.153 -11.770 19.469 1.00 96.19 103 ARG A N 1
ATOM 787 C CA . ARG A 1 103 ? -1.139 -11.714 18.408 1.00 96.19 103 ARG A CA 1
ATOM 788 C C . ARG A 1 103 ? -0.946 -10.340 17.769 1.00 96.19 103 ARG A C 1
ATOM 790 O O . ARG A 1 103 ? -0.013 -10.179 16.983 1.00 96.19 103 ARG A O 1
ATOM 797 N N . PHE A 1 104 ? -1.766 -9.345 18.108 1.00 96.38 104 PHE A N 1
ATOM 798 C CA . PHE A 1 104 ? -1.796 -8.057 17.412 1.00 96.38 104 PHE A CA 1
ATOM 799 C C . PHE A 1 104 ? -0.412 -7.405 17.312 1.00 96.38 104 PHE A C 1
ATOM 801 O O . PHE A 1 104 ? -0.003 -6.995 16.230 1.00 96.38 104 PHE A O 1
ATOM 808 N N . ASN A 1 105 ? 0.338 -7.354 18.416 1.00 96.88 105 ASN A N 1
ATOM 809 C CA . ASN A 1 105 ? 1.660 -6.721 18.437 1.00 96.88 105 ASN A CA 1
ATOM 810 C C . ASN A 1 105 ? 2.672 -7.441 17.534 1.00 96.88 105 ASN A C 1
ATOM 812 O O . ASN A 1 105 ? 3.470 -6.791 16.854 1.00 96.88 105 ASN A O 1
ATOM 816 N N . TYR A 1 106 ? 2.631 -8.775 17.507 1.00 97.69 106 TYR A N 1
ATOM 817 C CA . TYR A 1 106 ? 3.477 -9.582 16.634 1.00 97.69 106 TYR A CA 1
ATOM 818 C C . TYR A 1 106 ? 3.121 -9.350 15.159 1.00 97.69 106 TYR A C 1
ATOM 820 O O . TYR A 1 106 ? 3.998 -9.009 14.363 1.00 97.69 106 TYR A O 1
ATOM 828 N N . ASP A 1 107 ? 1.837 -9.451 14.807 1.00 97.88 107 ASP A N 1
ATOM 829 C CA . ASP A 1 107 ? 1.367 -9.307 13.425 1.00 97.88 107 ASP A CA 1
ATOM 830 C C . ASP A 1 107 ? 1.595 -7.881 12.898 1.00 97.88 107 ASP A C 1
ATOM 832 O O . ASP A 1 107 ? 2.083 -7.693 11.782 1.00 97.88 107 ASP A O 1
ATOM 836 N N . PHE A 1 108 ? 1.349 -6.862 13.729 1.00 98.12 108 PHE A N 1
ATOM 837 C CA . PHE A 1 108 ? 1.622 -5.465 13.394 1.00 98.12 108 PHE A CA 1
ATOM 838 C C . PHE A 1 108 ? 3.118 -5.217 13.157 1.00 98.12 108 PHE A C 1
ATOM 840 O O . PHE A 1 108 ? 3.487 -4.572 12.176 1.00 98.12 108 PHE A O 1
ATOM 847 N N . THR A 1 109 ? 3.994 -5.761 14.009 1.00 97.81 109 THR A N 1
ATOM 848 C CA . THR A 1 109 ? 5.454 -5.636 13.848 1.00 97.81 109 THR A CA 1
ATOM 849 C C . THR A 1 109 ? 5.931 -6.316 12.566 1.00 97.81 109 THR A C 1
ATOM 851 O O . THR A 1 109 ? 6.717 -5.737 11.814 1.00 97.81 109 THR A O 1
ATOM 854 N N . ARG A 1 110 ? 5.411 -7.513 12.265 1.00 97.75 110 ARG A N 1
ATOM 855 C CA . ARG A 1 110 ? 5.700 -8.227 11.015 1.00 97.75 110 ARG A CA 1
ATOM 856 C C . ARG A 1 110 ? 5.269 -7.412 9.796 1.00 97.75 110 ARG A C 1
ATOM 858 O O . ARG A 1 110 ? 6.056 -7.274 8.864 1.00 97.75 110 ARG A O 1
ATOM 865 N N . ALA A 1 111 ? 4.071 -6.830 9.818 1.00 98.12 111 ALA A N 1
ATOM 866 C CA . ALA A 1 111 ? 3.575 -5.985 8.734 1.00 98.12 111 ALA A CA 1
ATOM 867 C C . ALA A 1 111 ? 4.449 -4.734 8.532 1.00 98.12 111 ALA A C 1
ATOM 869 O O . ALA A 1 111 ? 4.804 -4.399 7.403 1.00 98.12 111 ALA A O 1
ATOM 870 N N . MET A 1 112 ? 4.877 -4.079 9.615 1.00 97.75 112 MET A N 1
ATOM 871 C CA . MET A 1 112 ? 5.783 -2.923 9.553 1.00 97.75 112 MET A CA 1
ATOM 872 C C . MET A 1 112 ? 7.139 -3.254 8.909 1.00 97.75 112 MET A C 1
ATOM 874 O O . MET A 1 112 ? 7.710 -2.399 8.237 1.00 97.75 112 MET A O 1
ATOM 878 N N . GLY A 1 113 ? 7.629 -4.490 9.054 1.00 97.00 113 GLY A N 1
ATOM 879 C CA . GLY A 1 113 ? 8.863 -4.965 8.415 1.00 97.00 113 GLY A CA 1
ATOM 880 C C . GLY A 1 113 ? 8.785 -5.135 6.892 1.00 97.00 113 GLY A C 1
ATOM 881 O O . GLY A 1 113 ? 9.810 -5.357 6.257 1.00 97.00 113 GLY A O 1
ATOM 882 N N . THR A 1 114 ? 7.594 -5.025 6.293 1.00 96.75 114 THR A N 1
ATOM 883 C CA . THR A 1 114 ? 7.388 -5.135 4.831 1.00 96.75 114 THR A CA 1
ATOM 884 C C . THR A 1 114 ? 7.354 -3.781 4.113 1.00 96.75 114 THR A C 1
ATOM 886 O O . THR A 1 114 ? 7.273 -3.712 2.880 1.00 96.75 114 THR A O 1
ATOM 889 N N . LEU A 1 115 ? 7.390 -2.690 4.881 1.00 96.94 115 LEU A N 1
ATOM 890 C CA . LEU A 1 115 ? 7.345 -1.333 4.355 1.00 96.94 115 LEU A CA 1
ATOM 891 C C . LEU A 1 115 ? 8.656 -0.978 3.638 1.00 96.94 115 LEU A C 1
ATOM 893 O O . LEU A 1 115 ? 9.724 -1.420 4.068 1.00 96.94 115 LEU A O 1
ATOM 897 N N . PRO A 1 116 ? 8.603 -0.150 2.579 1.00 94.31 116 PRO A N 1
ATOM 898 C CA . PRO A 1 116 ? 9.813 0.329 1.929 1.00 94.31 116 PRO A CA 1
ATOM 899 C C . PRO A 1 116 ? 10.655 1.156 2.909 1.00 94.31 116 PRO A C 1
ATOM 901 O O . PRO A 1 116 ? 10.138 2.008 3.640 1.00 94.31 116 PRO A O 1
ATOM 904 N N . LEU A 1 117 ? 11.965 0.910 2.906 1.00 90.12 117 LEU A N 1
ATOM 905 C CA . LEU A 1 117 ? 12.923 1.720 3.653 1.00 90.12 117 LEU A CA 1
ATOM 906 C C . LEU A 1 117 ? 13.031 3.110 3.018 1.00 90.12 117 LEU A C 1
ATOM 908 O O . LEU A 1 117 ? 12.922 3.260 1.801 1.00 90.12 117 LEU A O 1
ATOM 912 N N . ARG A 1 118 ? 13.241 4.133 3.851 1.00 87.94 118 ARG A N 1
ATOM 913 C CA . ARG A 1 118 ? 13.401 5.519 3.380 1.00 87.94 118 ARG A CA 1
ATOM 914 C C . ARG A 1 118 ? 14.773 5.771 2.758 1.00 87.94 118 ARG A C 1
ATOM 916 O O . ARG A 1 118 ? 14.901 6.649 1.913 1.00 87.94 118 ARG A O 1
ATOM 923 N N . ASP A 1 119 ? 15.774 5.016 3.187 1.00 88.44 119 ASP A N 1
ATOM 924 C CA . ASP A 1 119 ? 17.172 5.150 2.805 1.00 88.44 119 ASP A CA 1
ATOM 925 C C . ASP A 1 119 ? 17.881 3.781 2.818 1.00 88.44 119 ASP A C 1
ATOM 927 O O . ASP A 1 119 ? 17.272 2.732 3.037 1.00 88.44 119 ASP A O 1
ATOM 931 N N . GLY A 1 120 ? 19.174 3.778 2.488 1.00 87.88 120 GLY A N 1
ATOM 932 C CA . GLY A 1 120 ? 20.036 2.595 2.574 1.00 87.88 120 GLY A CA 1
ATOM 933 C C . GLY A 1 120 ? 20.033 1.673 1.349 1.00 87.88 120 GLY A C 1
ATOM 934 O O . GLY A 1 120 ? 20.928 0.840 1.226 1.00 87.88 120 GLY A O 1
ATOM 935 N N . LEU A 1 121 ? 19.093 1.828 0.408 1.00 91.75 121 LEU A N 1
ATOM 936 C CA . LEU A 1 121 ? 19.100 1.045 -0.838 1.00 91.75 121 LEU A CA 1
ATOM 937 C C . LEU A 1 121 ? 20.093 1.586 -1.880 1.00 91.75 121 LEU A C 1
ATOM 939 O O . LEU A 1 121 ? 20.743 0.804 -2.576 1.00 91.75 121 LEU A O 1
ATOM 943 N N . THR A 1 122 ? 20.187 2.910 -2.004 1.00 93.56 122 THR A N 1
ATOM 944 C CA . THR A 1 122 ? 20.953 3.604 -3.050 1.00 93.56 122 THR A CA 1
ATOM 945 C C . THR A 1 122 ? 21.946 4.584 -2.436 1.00 93.56 122 THR A C 1
ATOM 947 O O . THR A 1 122 ? 21.573 5.333 -1.535 1.00 93.56 122 THR A O 1
ATOM 950 N N . SER A 1 123 ? 23.170 4.642 -2.962 1.00 94.12 123 SER A N 1
ATOM 951 C CA . SER A 1 123 ? 24.183 5.644 -2.595 1.00 94.12 123 SER A CA 1
ATOM 952 C C . SER A 1 123 ? 23.977 6.979 -3.315 1.00 94.12 123 SER A C 1
ATOM 954 O O . SER A 1 123 ? 24.420 8.024 -2.844 1.00 94.12 123 SER A O 1
ATOM 956 N N . GLN A 1 124 ? 23.256 6.966 -4.438 1.00 94.12 124 GLN A N 1
ATOM 957 C CA . GLN A 1 124 ? 22.831 8.167 -5.145 1.00 94.12 124 GLN A CA 1
ATOM 958 C C . GLN A 1 124 ? 21.480 7.935 -5.813 1.00 94.12 124 GLN A C 1
ATOM 960 O O . GLN A 1 124 ? 21.285 6.914 -6.471 1.00 94.12 124 GLN A O 1
ATOM 965 N N . LEU A 1 125 ? 20.589 8.917 -5.699 1.00 94.94 125 LEU A N 1
ATOM 966 C CA . LEU A 1 125 ? 19.300 8.936 -6.376 1.00 94.94 125 LEU A CA 1
ATOM 967 C C . LEU A 1 125 ? 19.051 10.335 -6.941 1.00 94.94 125 LEU A C 1
ATOM 969 O O . LEU A 1 125 ? 19.005 11.308 -6.192 1.00 94.94 125 LEU A O 1
ATOM 973 N N . THR A 1 126 ? 18.908 10.446 -8.259 1.00 95.81 126 THR A N 1
ATOM 974 C CA . THR A 1 126 ? 18.541 11.699 -8.932 1.00 95.81 126 THR A CA 1
ATOM 975 C C . THR A 1 126 ? 17.423 11.453 -9.934 1.00 95.81 126 THR A C 1
ATOM 977 O O . THR A 1 126 ? 17.307 10.360 -10.485 1.00 95.81 126 THR A O 1
ATOM 980 N N . ALA A 1 127 ? 16.616 12.477 -10.197 1.00 95.50 127 ALA A N 1
ATOM 981 C CA . ALA A 1 127 ? 15.551 12.429 -11.190 1.00 95.50 127 ALA A CA 1
ATOM 982 C C . ALA A 1 127 ? 15.640 13.645 -12.118 1.00 95.50 127 ALA A C 1
ATOM 984 O O . ALA A 1 127 ? 15.963 14.747 -11.674 1.00 95.50 127 ALA A O 1
ATOM 985 N N . SER A 1 128 ? 15.360 13.445 -13.402 1.00 96.06 128 SER A N 1
ATOM 986 C CA . SER A 1 128 ? 15.221 14.512 -14.391 1.00 96.06 128 SER A CA 1
ATOM 987 C C . SER A 1 128 ? 14.016 14.251 -15.286 1.00 96.06 128 SER A C 1
ATOM 989 O O . SER A 1 128 ? 13.654 13.103 -15.539 1.00 96.06 128 SER A O 1
ATOM 991 N N . TYR A 1 129 ? 13.389 15.319 -15.769 1.00 94.44 129 TYR A N 1
ATOM 992 C CA . TYR A 1 129 ? 12.245 15.234 -16.668 1.00 94.44 129 TYR A CA 1
ATOM 993 C C . TYR A 1 129 ? 12.497 16.091 -17.902 1.00 94.44 129 TYR A C 1
ATOM 995 O O . TYR A 1 129 ? 12.725 17.295 -17.788 1.00 94.44 129 TYR A O 1
ATOM 1003 N N . VAL A 1 130 ? 12.491 15.464 -19.077 1.00 95.88 130 VAL A N 1
ATOM 1004 C CA . VAL A 1 130 ? 12.734 16.133 -20.361 1.00 95.88 130 VAL A CA 1
ATOM 1005 C C . VAL A 1 130 ? 11.821 15.519 -21.416 1.00 95.88 130 VAL A C 1
ATOM 1007 O O . VAL A 1 130 ? 11.771 14.300 -21.554 1.00 95.88 130 VAL A O 1
ATOM 1010 N N . SER A 1 131 ? 11.106 16.364 -22.166 1.00 93.44 131 SER A N 1
ATOM 1011 C CA . SER A 1 131 ? 10.299 15.963 -23.331 1.00 93.44 131 SER A CA 1
ATOM 1012 C C . SER A 1 131 ? 9.348 14.783 -23.072 1.00 93.44 131 SER A C 1
ATOM 1014 O O . SER A 1 131 ? 9.296 13.846 -23.863 1.00 93.44 131 SER A O 1
ATOM 1016 N N . GLY A 1 132 ? 8.614 14.801 -21.954 1.00 90.06 132 GLY A N 1
ATOM 1017 C CA . GLY A 1 132 ? 7.662 13.730 -21.625 1.00 90.06 132 GLY A CA 1
ATOM 1018 C C . GLY A 1 132 ? 8.282 12.497 -20.965 1.00 90.06 132 GLY A C 1
ATOM 1019 O O . GLY A 1 132 ? 7.570 11.540 -20.682 1.00 90.06 132 GLY A O 1
ATOM 1020 N N . LYS A 1 133 ? 9.596 12.490 -20.709 1.00 92.38 133 LYS A N 1
ATOM 1021 C CA . LYS A 1 133 ? 10.305 11.341 -20.139 1.00 92.38 133 LYS A CA 1
ATOM 1022 C C . LYS A 1 133 ? 10.909 11.673 -18.781 1.00 92.38 133 LYS A C 1
ATOM 1024 O O . LYS A 1 133 ? 11.828 12.487 -18.679 1.00 92.38 133 LYS A O 1
ATOM 1029 N N . LEU A 1 134 ? 10.438 10.974 -17.750 1.00 93.62 134 LEU A N 1
ATOM 1030 C CA . LEU A 1 134 ? 11.090 10.915 -16.445 1.00 93.62 134 LEU A CA 1
ATOM 1031 C C . LEU A 1 134 ? 12.255 9.920 -16.505 1.00 93.62 134 LEU A C 1
ATOM 1033 O O . LEU A 1 134 ? 12.078 8.764 -16.882 1.00 93.62 134 LEU A O 1
ATOM 1037 N N . THR A 1 135 ? 13.446 10.366 -16.120 1.00 95.62 135 THR A N 1
ATOM 1038 C CA . THR A 1 135 ? 14.635 9.523 -15.972 1.00 95.62 135 THR A CA 1
ATOM 1039 C C . THR A 1 135 ? 15.067 9.532 -14.515 1.00 95.62 135 THR A C 1
ATOM 1041 O O . THR A 1 135 ? 15.354 10.590 -13.958 1.00 95.62 135 THR A O 1
ATOM 1044 N N . VAL A 1 136 ? 15.124 8.350 -13.903 1.00 95.75 136 VAL A N 1
ATOM 1045 C CA . VAL A 1 136 ? 15.608 8.156 -12.532 1.00 95.75 136 VAL A CA 1
ATOM 1046 C C . VAL A 1 136 ? 16.964 7.467 -12.593 1.00 95.75 136 VAL A C 1
ATOM 1048 O O . VAL A 1 136 ? 17.075 6.351 -13.094 1.00 95.75 136 VAL A O 1
ATOM 1051 N N . THR A 1 137 ? 17.992 8.120 -12.061 1.00 96.00 137 THR A N 1
ATOM 1052 C CA . THR A 1 137 ? 19.334 7.549 -11.930 1.00 96.00 137 THR A CA 1
ATOM 1053 C C . THR A 1 137 ? 19.532 7.102 -10.491 1.00 96.00 137 THR A C 1
ATOM 1055 O O . THR A 1 137 ? 19.621 7.935 -9.589 1.00 96.00 137 THR A O 1
ATOM 1058 N N . ALA A 1 138 ? 19.626 5.789 -10.283 1.00 95.56 138 ALA A N 1
ATOM 1059 C CA . ALA A 1 138 ? 19.824 5.178 -8.975 1.00 95.56 138 ALA A CA 1
ATOM 1060 C C . ALA A 1 138 ? 21.128 4.363 -8.954 1.00 95.56 138 ALA A C 1
ATOM 1062 O O . ALA A 1 138 ? 21.254 3.350 -9.648 1.00 95.56 138 ALA A O 1
ATOM 1063 N N . ARG A 1 139 ? 22.109 4.786 -8.151 1.00 95.75 139 ARG A N 1
ATOM 1064 C CA . ARG A 1 139 ? 23.353 4.033 -7.928 1.00 95.75 139 ARG A CA 1
ATOM 1065 C C . ARG A 1 139 ? 23.250 3.219 -6.652 1.00 95.75 139 ARG A C 1
ATOM 1067 O O . ARG A 1 139 ? 22.761 3.706 -5.634 1.00 95.75 139 ARG A O 1
ATOM 1074 N N . ARG A 1 140 ? 23.734 1.984 -6.717 1.00 95.31 140 ARG A N 1
ATOM 1075 C CA . ARG A 1 140 ? 23.793 1.052 -5.596 1.00 95.31 140 ARG A CA 1
ATOM 1076 C C . ARG A 1 140 ? 25.173 0.420 -5.559 1.00 95.31 140 ARG A C 1
ATOM 1078 O O . ARG A 1 140 ? 25.556 -0.246 -6.517 1.00 95.31 14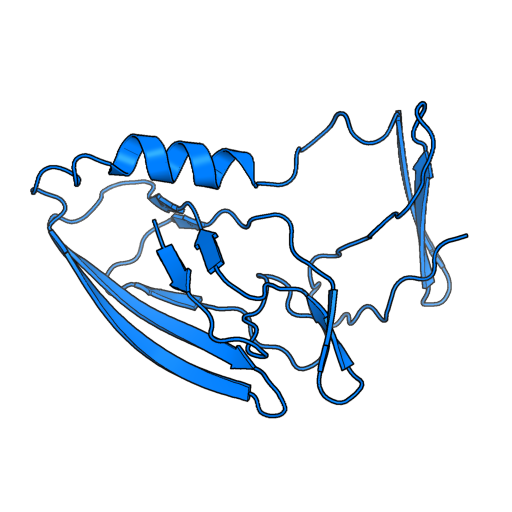0 ARG A O 1
ATOM 1085 N N . ASP A 1 141 ? 25.883 0.591 -4.450 1.00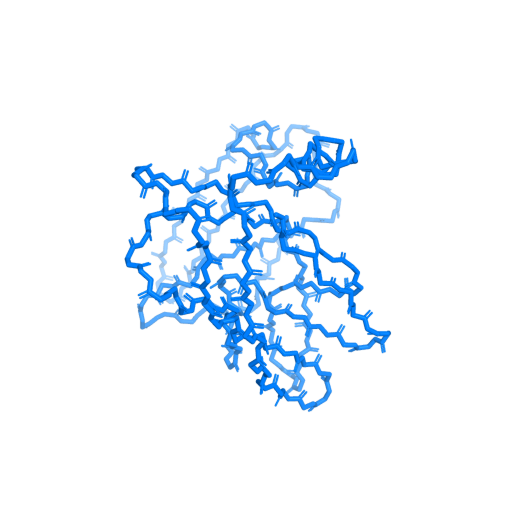 93.38 141 ASP A N 1
ATOM 1086 C CA . ASP A 1 141 ? 27.277 0.138 -4.312 1.00 93.38 141 ASP A CA 1
ATOM 1087 C C . ASP A 1 141 ? 27.403 -1.390 -4.397 1.00 93.38 141 ASP A C 1
ATOM 1089 O O . ASP A 1 141 ? 28.374 -1.915 -4.929 1.00 93.38 141 ASP A O 1
ATOM 1093 N N . ALA A 1 142 ? 26.371 -2.109 -3.946 1.00 94.25 142 ALA A N 1
ATOM 1094 C CA . ALA A 1 142 ? 26.272 -3.564 -4.055 1.00 94.25 142 ALA A CA 1
ATOM 1095 C C . ALA A 1 142 ? 25.850 -4.069 -5.456 1.00 94.25 142 ALA A C 1
ATOM 1097 O O . ALA A 1 142 ? 25.705 -5.274 -5.651 1.00 94.25 142 ALA A O 1
ATOM 1098 N N . GLY A 1 143 ? 25.604 -3.171 -6.417 1.00 94.62 143 GLY A N 1
ATOM 1099 C CA . GLY A 1 143 ? 25.089 -3.501 -7.747 1.00 94.62 143 GLY A CA 1
ATOM 1100 C C . GLY A 1 143 ? 23.583 -3.803 -7.794 1.00 94.62 143 GLY A C 1
ATOM 1101 O O . GLY A 1 143 ? 22.914 -3.997 -6.772 1.00 94.62 143 GLY A O 1
ATOM 1102 N N . TRP A 1 144 ? 23.034 -3.832 -9.011 1.00 95.00 144 TRP A N 1
ATOM 1103 C CA . TRP A 1 144 ? 21.640 -4.192 -9.299 1.00 95.00 144 TRP A CA 1
ATOM 1104 C C . TRP A 1 144 ? 21.555 -5.604 -9.889 1.00 95.00 144 TRP A C 1
ATOM 1106 O O . TRP A 1 144 ? 22.434 -6.015 -10.638 1.00 95.00 144 TRP A O 1
ATOM 1116 N N . GLN A 1 145 ? 20.488 -6.337 -9.562 1.00 92.19 145 GLN A N 1
ATOM 1117 C CA . GLN A 1 145 ? 20.203 -7.656 -10.147 1.00 92.19 145 GLN A CA 1
ATOM 1118 C C . GLN A 1 145 ? 18.830 -7.668 -10.820 1.00 92.19 145 GLN A C 1
ATOM 1120 O O . GLN A 1 145 ? 18.730 -7.866 -12.024 1.00 92.19 145 GLN A O 1
ATOM 1125 N N . GLN A 1 146 ? 17.774 -7.408 -10.047 1.00 91.75 146 GLN A N 1
ATOM 1126 C CA . GLN A 1 146 ? 16.395 -7.313 -10.530 1.00 91.75 146 GLN A CA 1
ATOM 1127 C C . GLN A 1 146 ? 15.765 -6.023 -9.988 1.00 91.75 146 GLN A C 1
ATOM 1129 O O . GLN A 1 146 ? 15.012 -6.068 -9.014 1.00 91.75 146 GLN A O 1
ATOM 1134 N N . PRO A 1 147 ? 16.155 -4.848 -10.518 1.00 93.25 147 PRO A N 1
ATOM 1135 C CA . PRO A 1 147 ? 15.610 -3.584 -10.049 1.00 93.25 147 PRO A CA 1
ATOM 1136 C C . PRO A 1 147 ? 14.122 -3.475 -10.397 1.00 93.25 147 PRO A C 1
ATOM 1138 O O . PRO A 1 147 ? 13.676 -3.913 -11.455 1.00 93.25 147 PRO A O 1
ATOM 1141 N N . ALA A 1 148 ? 13.371 -2.834 -9.508 1.00 92.38 148 ALA A N 1
ATOM 1142 C CA . ALA A 1 148 ? 12.002 -2.416 -9.753 1.00 92.38 148 ALA A CA 1
ATOM 1143 C C . ALA A 1 148 ? 11.843 -0.962 -9.303 1.00 92.38 148 ALA A C 1
ATOM 1145 O O . ALA A 1 148 ? 12.432 -0.540 -8.308 1.00 92.38 148 ALA A O 1
ATOM 1146 N N . LEU A 1 149 ? 11.043 -0.206 -10.050 1.00 92.75 149 LEU A N 1
ATOM 1147 C CA . LEU A 1 149 ? 10.703 1.180 -9.768 1.00 92.75 149 LEU A CA 1
ATOM 1148 C C . LEU A 1 149 ? 9.186 1.272 -9.666 1.00 92.75 149 LEU A C 1
ATOM 1150 O O . LEU A 1 149 ? 8.462 0.841 -10.570 1.00 92.75 149 LEU A O 1
ATOM 1154 N N . PHE A 1 150 ? 8.730 1.836 -8.557 1.00 93.06 150 PHE A N 1
ATOM 1155 C CA . PHE A 1 150 ? 7.331 2.122 -8.288 1.00 93.06 150 PHE A CA 1
ATOM 1156 C C . PHE A 1 150 ? 7.205 3.617 -8.069 1.00 93.06 150 PHE A C 1
ATOM 1158 O O . PHE A 1 150 ? 8.009 4.201 -7.341 1.00 93.06 150 PHE A O 1
ATOM 1165 N N . ILE A 1 151 ? 6.239 4.228 -8.741 1.00 90.94 151 ILE A N 1
ATOM 1166 C CA . ILE A 1 151 ? 6.061 5.677 -8.740 1.00 90.94 151 ILE A CA 1
ATOM 1167 C C . ILE A 1 151 ? 4.664 5.955 -8.222 1.00 90.94 151 ILE A C 1
ATOM 1169 O O . ILE A 1 151 ? 3.701 5.302 -8.636 1.00 90.94 151 ILE A O 1
ATOM 1173 N N . ASP A 1 152 ? 4.586 6.889 -7.282 1.00 90.88 152 ASP A N 1
ATOM 1174 C CA . ASP A 1 152 ? 3.307 7.395 -6.829 1.00 90.88 152 ASP A CA 1
ATOM 1175 C C . ASP A 1 152 ? 2.604 8.166 -7.949 1.00 90.88 152 ASP A C 1
ATOM 1177 O O . ASP A 1 152 ? 3.243 8.888 -8.714 1.00 90.88 152 ASP A O 1
ATOM 1181 N N . SER A 1 153 ? 1.288 8.001 -8.047 1.00 83.44 153 SER A N 1
ATOM 1182 C CA . SER A 1 153 ? 0.470 8.732 -9.006 1.00 83.44 153 SER A CA 1
ATOM 1183 C C . SER A 1 153 ? 0.560 10.228 -8.709 1.00 83.44 153 SER A C 1
ATOM 1185 O O . SER A 1 153 ? 0.575 10.642 -7.547 1.00 83.44 153 SER A O 1
ATOM 1187 N N . MET A 1 154 ? 0.618 11.037 -9.761 1.00 84.31 154 MET A N 1
ATOM 1188 C CA . MET A 1 154 ? 0.540 12.492 -9.669 1.00 84.31 154 MET A CA 1
ATOM 1189 C C . MET A 1 154 ? -0.737 12.937 -10.381 1.00 84.31 154 MET A C 1
ATOM 1191 O O . MET A 1 154 ? -1.180 12.283 -11.323 1.00 84.31 154 MET A O 1
ATOM 1195 N N . GLU A 1 155 ? -1.352 14.015 -9.899 1.00 81.94 155 GLU A N 1
ATOM 1196 C CA . GLU A 1 155 ? -2.561 14.562 -10.517 1.00 81.94 155 GLU A CA 1
ATOM 1197 C C . GLU A 1 155 ? -2.287 14.880 -11.996 1.00 81.94 155 GLU A C 1
ATOM 1199 O O . GLU A 1 155 ? -1.246 15.453 -12.323 1.00 81.94 155 GLU A O 1
ATOM 1204 N N . ASP A 1 156 ? -3.184 14.431 -12.875 1.00 81.44 156 ASP A N 1
ATOM 1205 C CA . ASP A 1 156 ? -3.101 14.577 -14.335 1.00 81.44 156 ASP A CA 1
ATOM 1206 C C . ASP A 1 156 ? -1.843 13.986 -15.009 1.00 81.44 156 ASP A C 1
ATOM 1208 O O . ASP A 1 156 ? -1.491 14.372 -16.128 1.00 81.44 156 ASP A O 1
ATOM 1212 N N . VAL A 1 157 ? -1.152 13.036 -14.363 1.00 84.25 157 VAL A N 1
ATOM 1213 C CA . VAL A 1 157 ? 0.031 12.371 -14.930 1.00 84.25 157 VAL A CA 1
ATOM 1214 C C . VAL A 1 157 ? -0.058 10.857 -14.788 1.00 84.25 157 VAL A C 1
ATOM 1216 O O . VAL A 1 157 ? -0.068 10.316 -13.682 1.00 84.25 157 VAL A O 1
ATOM 1219 N N . ASP A 1 158 ? 0.036 10.178 -15.929 1.00 80.62 158 ASP A N 1
ATOM 1220 C CA . ASP A 1 158 ? 0.218 8.735 -15.996 1.00 80.62 158 ASP A CA 1
ATOM 1221 C C . ASP A 1 158 ? 1.663 8.380 -16.349 1.00 80.62 158 ASP A C 1
ATOM 1223 O O . ASP A 1 158 ? 2.256 8.890 -17.305 1.00 80.62 158 ASP A O 1
ATOM 1227 N N . PHE A 1 159 ? 2.238 7.464 -15.572 1.00 85.19 159 PHE A N 1
ATOM 1228 C CA . PHE A 1 159 ? 3.546 6.891 -15.856 1.00 85.19 159 PHE A CA 1
ATOM 1229 C C . PHE A 1 159 ? 3.380 5.523 -16.506 1.00 85.19 159 PHE A C 1
ATOM 1231 O O . PHE A 1 159 ? 2.832 4.598 -15.905 1.00 85.19 159 PHE A O 1
ATOM 1238 N N . GLY A 1 160 ? 3.924 5.378 -17.714 1.00 80.88 160 GLY A N 1
ATOM 1239 C CA . GLY A 1 160 ? 4.050 4.077 -18.361 1.00 80.88 160 GLY A CA 1
ATOM 1240 C C . GLY A 1 160 ? 5.015 3.141 -17.623 1.00 80.88 160 GLY A C 1
ATOM 1241 O O . GLY A 1 160 ? 5.694 3.515 -16.662 1.00 80.88 160 GLY A O 1
ATOM 1242 N N . THR A 1 161 ? 5.114 1.901 -18.104 1.00 86.00 161 THR A N 1
ATOM 1243 C CA . THR A 1 161 ? 6.041 0.908 -17.545 1.00 86.00 161 THR A CA 1
ATOM 1244 C C . THR A 1 161 ? 7.488 1.422 -17.583 1.00 86.00 161 THR A C 1
ATOM 1246 O O . THR A 1 161 ? 7.971 1.791 -18.657 1.00 86.00 161 THR A O 1
ATOM 1249 N N . PRO A 1 162 ? 8.214 1.423 -16.448 1.00 90.00 162 PRO A N 1
ATOM 1250 C CA . PRO A 1 162 ? 9.603 1.855 -16.424 1.00 90.00 162 PRO A CA 1
ATOM 1251 C C . PRO A 1 162 ? 10.494 0.886 -17.210 1.00 90.00 162 PRO A C 1
ATOM 1253 O O . PRO A 1 162 ? 10.392 -0.332 -17.065 1.00 90.00 162 PRO A O 1
ATOM 1256 N N . SER A 1 163 ? 11.407 1.440 -18.004 1.00 91.25 163 SER A N 1
ATOM 1257 C CA . SER A 1 163 ? 12.493 0.700 -18.651 1.00 91.25 163 SER A CA 1
ATOM 1258 C C . SER A 1 163 ? 13.789 0.876 -17.862 1.00 91.25 163 SER A C 1
ATOM 1260 O O . SER A 1 163 ? 14.143 2.008 -17.530 1.00 91.25 163 SER A O 1
ATOM 1262 N N . PHE A 1 164 ? 14.517 -0.211 -17.618 1.00 91.88 164 PHE A N 1
ATOM 1263 C CA . PHE A 1 164 ? 15.799 -0.192 -16.910 1.00 91.88 164 PHE A CA 1
ATOM 1264 C C . PHE A 1 164 ? 16.954 -0.327 -17.903 1.00 91.88 164 PHE A C 1
ATOM 1266 O O . PHE A 1 164 ? 16.857 -1.099 -18.858 1.00 91.88 164 PHE A O 1
ATOM 1273 N N . THR A 1 165 ? 18.024 0.431 -17.672 1.00 84.94 165 THR A N 1
ATOM 1274 C CA . THR A 1 165 ? 19.246 0.466 -18.491 1.00 84.94 165 THR A CA 1
ATOM 1275 C C . THR A 1 165 ? 20.472 0.316 -17.619 1.00 84.94 165 THR A C 1
ATOM 1277 O O . THR A 1 165 ? 20.467 0.957 -16.542 1.00 84.94 165 THR A O 1
#

InterPro domains:
  IPR028250 Thiol:disulfide interchange protein DsbD, N-terminal domain [PF11412] (2-93)
  IPR059437 Domain of unknown function DUF8393 [PF28432] (116-164)

Sequence (165 aa):
LLDVALEKGWKTYWRSPGEGGIAPAIAWRTPLEVNWRWPTPQRFDVAGISTQGYHGDVSFPMTLLGKIPPTLSGVLTLSTCSNVCILTDYPFSLDMTAPAGERFNYDFTRAMGTLPLRDGLTSQLTASYVSGKLTVTARRDAGWQQPALFIDSMEDVDFGTPSFT

Foldseek 3Di:
DDKDFADPQKWWADLAFFPPHDHKDKFWPDDWDKDWADFQWDWDDAPNGITTGDHGMADIAMDIDDDDDQKTWTWIFTWMDGNDIDTDIDTDIDGPVDDDDPCVVVVNVVNVVRGDDPDDQFPDWDWDDDDNDIDIDGHGPVDDDPDDDDDHDDVPDGDGHDDDD

Radius of gyration: 18.1 Å; chains: 1; bounding box: 46×34×48 Å

Secondary structure (DSSP, 8-state):
-EEE---TT-EEEEEEEETT----EEEESS--EEEE-----EEEEETTEEEEEEES-EEE-EEEES---SEEEEEEEEEEESSSEEEEEEEEEEESSSPPPTTHHHHHHHHHTTSPPSSSS-SEEEEEEETTEEEEEEE-TT--SS-------BTTB---PPPP-

Organism: Klebsiella variicola (NCBI:txid244366)